Protein AF-A0A4Q5LEI4-F1 (afdb_monomer_lite)

Structure (mmCIF, N/CA/C/O backbone):
data_AF-A0A4Q5LEI4-F1
#
_entry.id   AF-A0A4Q5LEI4-F1
#
loop_
_atom_site.group_PDB
_atom_site.id
_atom_site.type_symbol
_atom_site.label_atom_id
_atom_site.label_alt_id
_atom_site.label_comp_id
_atom_site.label_asym_id
_atom_site.label_entity_id
_atom_site.label_seq_id
_atom_site.pdbx_PDB_ins_code
_atom_site.Cartn_x
_atom_site.Cartn_y
_atom_site.Cartn_z
_atom_site.occupancy
_atom_site.B_iso_or_equiv
_atom_site.auth_seq_id
_atom_site.auth_comp_id
_atom_site.auth_asym_id
_atom_site.auth_atom_id
_atom_site.pdbx_PDB_model_num
ATOM 1 N N . MET A 1 1 ? -68.152 18.027 -44.307 1.00 39.41 1 MET A N 1
ATOM 2 C CA . MET A 1 1 ? -67.255 16.894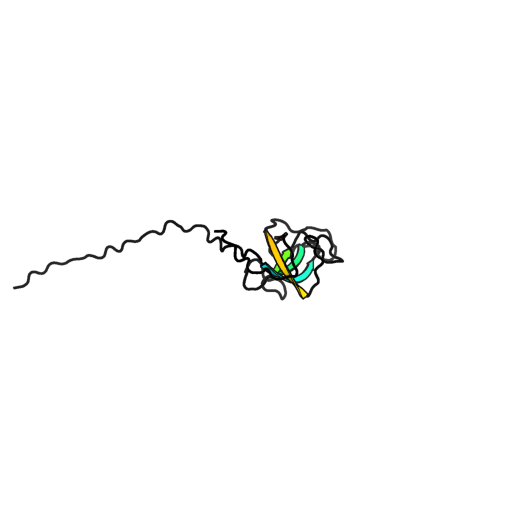 -44.619 1.00 39.41 1 MET A CA 1
ATOM 3 C C . MET A 1 1 ? -65.817 17.380 -44.496 1.00 39.41 1 MET A C 1
ATOM 5 O O . MET A 1 1 ? -65.488 18.361 -45.137 1.00 39.41 1 MET A O 1
ATOM 9 N N . ARG A 1 2 ? -65.032 16.722 -43.629 1.00 43.00 2 ARG A N 1
ATOM 10 C CA . ARG A 1 2 ? -63.555 16.643 -43.564 1.00 43.00 2 ARG A CA 1
ATOM 11 C C . ARG A 1 2 ? -62.726 17.900 -43.907 1.00 43.00 2 ARG A C 1
ATOM 13 O O . ARG A 1 2 ? -62.382 18.119 -45.061 1.00 43.00 2 ARG A O 1
ATOM 20 N N . HIS A 1 3 ? -62.255 18.593 -42.869 1.00 41.31 3 HIS A N 1
ATOM 21 C CA . HIS A 1 3 ? -61.009 19.363 -42.921 1.00 41.31 3 HIS A CA 1
ATOM 22 C C . HIS A 1 3 ? -59.872 18.502 -42.353 1.00 41.31 3 HIS A C 1
ATOM 24 O O . HIS A 1 3 ? -59.916 18.099 -41.194 1.00 41.31 3 HIS A O 1
ATOM 30 N N . PHE A 1 4 ? -58.889 18.186 -43.198 1.00 48.47 4 PHE A N 1
ATOM 31 C CA . PHE A 1 4 ? -57.593 17.623 -42.818 1.00 48.47 4 PHE A CA 1
ATOM 32 C C . PHE A 1 4 ? -56.636 18.793 -42.556 1.00 48.47 4 PHE A C 1
ATOM 34 O O . PHE A 1 4 ? -56.367 19.566 -43.471 1.00 48.47 4 PHE A O 1
ATOM 41 N N . PHE A 1 5 ? -56.112 18.906 -41.336 1.00 49.00 5 PHE A N 1
ATOM 42 C CA . PHE A 1 5 ? -54.950 19.740 -41.023 1.00 49.00 5 PHE A CA 1
ATOM 43 C C . PHE A 1 5 ? -53.845 18.841 -40.449 1.00 49.00 5 PHE A C 1
ATOM 45 O O . PHE A 1 5 ? -54.124 18.074 -39.525 1.00 49.00 5 PHE A O 1
ATOM 52 N N . PRO A 1 6 ? -52.610 18.897 -40.980 1.00 50.31 6 PRO A N 1
ATOM 53 C CA . PRO A 1 6 ? -51.475 18.168 -40.441 1.00 50.31 6 PRO A CA 1
ATOM 54 C C . PRO A 1 6 ? -50.828 19.005 -39.331 1.00 50.31 6 PRO A C 1
ATOM 56 O O . PRO A 1 6 ? -50.429 20.143 -39.562 1.00 50.31 6 PRO A O 1
ATOM 59 N N . ALA A 1 7 ? -50.697 18.448 -38.131 1.00 52.97 7 ALA A N 1
ATOM 60 C CA . ALA A 1 7 ? -49.861 19.021 -37.082 1.00 52.97 7 ALA A CA 1
ATOM 61 C C . ALA A 1 7 ? -48.673 18.083 -36.843 1.00 52.97 7 ALA A C 1
ATOM 63 O O . ALA A 1 7 ? -48.744 17.143 -36.055 1.00 52.97 7 ALA A O 1
ATOM 64 N N . LEU A 1 8 ? -47.583 18.339 -37.572 1.00 53.72 8 LEU A N 1
ATOM 65 C CA . LEU A 1 8 ? -46.243 17.945 -37.151 1.00 53.72 8 LEU A CA 1
ATOM 66 C C . LEU A 1 8 ? -45.891 18.790 -35.923 1.00 53.72 8 LEU A C 1
ATOM 68 O O . LEU A 1 8 ? -45.730 20.003 -36.026 1.00 53.72 8 LEU A O 1
ATOM 72 N N . GLY A 1 9 ? -45.770 18.146 -34.770 1.00 50.06 9 GLY A N 1
ATOM 73 C CA . GLY A 1 9 ? -45.347 18.784 -33.531 1.00 50.06 9 GLY A CA 1
ATOM 74 C C . GLY A 1 9 ? -44.566 17.798 -32.683 1.00 50.06 9 GLY A C 1
ATOM 75 O O . GLY A 1 9 ? -45.104 17.244 -31.733 1.00 50.06 9 GLY A O 1
ATOM 76 N N . LEU A 1 10 ? -43.305 17.557 -33.042 1.00 49.12 10 LEU A N 1
ATOM 77 C CA . LEU A 1 10 ? -42.363 16.845 -32.181 1.00 49.12 10 LEU A CA 1
ATOM 78 C C . LEU A 1 10 ? -40.978 17.501 -32.288 1.00 49.12 10 LEU A C 1
ATOM 80 O O . LEU A 1 10 ? -40.063 16.967 -32.906 1.00 49.12 10 LEU A O 1
ATOM 84 N N . LEU A 1 11 ? -40.831 18.695 -31.705 1.00 48.78 11 LEU A N 1
ATOM 85 C CA . LEU A 1 11 ? -39.511 19.208 -31.337 1.00 48.78 11 LEU A CA 1
ATOM 86 C C . LEU A 1 11 ? -39.239 18.781 -29.896 1.00 48.78 11 LEU A C 1
ATOM 88 O O . LEU A 1 11 ? -39.675 19.417 -28.939 1.00 48.78 11 LEU A O 1
ATOM 92 N N . ALA A 1 12 ? -38.544 17.654 -29.771 1.00 50.56 12 ALA A N 1
ATOM 93 C CA . ALA A 1 12 ? -37.944 17.213 -28.528 1.00 50.56 12 ALA A CA 1
ATOM 94 C C . ALA A 1 12 ? -36.885 18.238 -28.103 1.00 50.56 12 ALA A C 1
ATOM 96 O O . ALA A 1 12 ? -35.890 18.468 -28.791 1.00 50.56 12 ALA A O 1
ATOM 97 N N . THR A 1 13 ? -37.121 18.864 -26.958 1.00 49.91 13 THR A N 1
ATOM 98 C CA . THR A 1 13 ? -36.156 19.685 -26.238 1.00 49.91 13 THR A CA 1
ATOM 99 C C . THR A 1 13 ? -35.006 18.797 -25.763 1.00 49.91 13 THR A C 1
ATOM 101 O O . THR A 1 13 ? -35.130 18.115 -24.745 1.00 49.91 13 THR A O 1
ATOM 104 N N . LEU A 1 14 ? -33.878 18.797 -26.480 1.00 48.28 14 LEU A N 1
ATOM 105 C CA . LEU A 1 14 ? -32.609 18.369 -25.897 1.00 48.28 14 LEU A CA 1
ATOM 106 C C . LEU A 1 14 ? -32.191 19.434 -24.880 1.00 48.28 14 LEU A C 1
ATOM 108 O O . LEU A 1 14 ? -31.551 20.428 -25.217 1.00 48.28 14 LEU A O 1
ATOM 112 N N . ALA A 1 15 ? -32.578 19.222 -23.625 1.00 50.94 15 ALA A N 1
ATOM 113 C CA . ALA A 1 15 ? -31.907 19.831 -22.492 1.00 50.94 15 ALA A CA 1
ATOM 114 C C . ALA A 1 15 ? -30.476 19.275 -22.463 1.00 50.94 15 ALA A C 1
ATOM 116 O O . ALA A 1 15 ? -30.219 18.191 -21.940 1.00 50.94 15 ALA A O 1
ATOM 117 N N . GLY A 1 16 ? -29.553 19.995 -23.104 1.00 40.81 16 GLY A N 1
ATOM 118 C CA . GLY A 1 16 ? -28.123 19.799 -22.922 1.00 40.81 16 GLY A CA 1
ATOM 119 C C . GLY A 1 16 ? -27.799 20.034 -21.453 1.00 40.81 16 GLY A C 1
ATOM 120 O O . GLY A 1 16 ? -27.830 21.166 -20.979 1.00 40.81 16 GLY A O 1
ATOM 121 N N . CYS A 1 17 ? -27.555 18.948 -20.726 1.00 43.41 17 CYS A N 1
ATOM 122 C CA . CYS A 1 17 ? -27.127 18.975 -19.339 1.00 43.41 17 CYS A CA 1
ATOM 123 C C . CYS A 1 17 ? -25.700 19.543 -19.288 1.00 43.41 17 CYS A C 1
ATOM 125 O O . CYS A 1 17 ? -24.739 18.870 -19.655 1.00 43.41 17 CYS A O 1
ATOM 127 N N . THR A 1 18 ? -25.557 20.806 -18.888 1.00 52.78 18 THR A N 1
ATOM 128 C CA . THR A 1 18 ? -24.279 21.536 -18.814 1.00 52.78 18 THR A CA 1
ATOM 129 C C . THR A 1 18 ? -23.507 21.281 -17.516 1.00 52.78 18 THR A C 1
ATOM 131 O O . THR A 1 18 ? -22.806 22.164 -17.032 1.00 52.78 18 THR A O 1
ATOM 134 N N . THR A 1 19 ? -23.601 20.088 -16.929 1.00 48.88 19 THR A N 1
ATOM 135 C CA . THR A 1 19 ? -22.841 19.740 -15.717 1.00 48.88 19 THR A CA 1
ATOM 136 C C . THR A 1 19 ? -22.323 18.307 -15.773 1.00 48.88 19 THR A C 1
ATOM 138 O O . THR A 1 19 ? -22.603 17.499 -14.894 1.00 48.88 19 THR A O 1
ATOM 141 N N . CYS A 1 20 ? -21.525 17.986 -16.790 1.00 47.19 20 CYS A N 1
ATOM 142 C CA . CYS A 1 20 ? -20.496 16.965 -16.616 1.00 47.19 20 CYS A CA 1
ATOM 143 C C . CYS A 1 20 ? -19.312 17.649 -15.922 1.00 47.19 20 CYS A C 1
ATOM 145 O O . CYS A 1 20 ? -18.340 18.041 -16.566 1.00 47.19 20 CYS A O 1
ATOM 147 N N . GLY A 1 21 ? -19.433 17.864 -14.608 1.00 46.38 21 GLY A N 1
ATOM 148 C CA . GLY A 1 21 ? -18.234 17.986 -13.783 1.00 46.38 21 GLY A CA 1
ATOM 149 C C . GLY A 1 21 ? -17.424 16.694 -13.933 1.00 46.38 21 GLY A C 1
ATOM 150 O O . GLY A 1 21 ? -18.015 15.666 -14.287 1.00 46.38 21 GLY A O 1
ATOM 151 N N . PRO A 1 22 ? -16.096 16.707 -13.725 1.00 48.03 22 PRO A N 1
ATOM 152 C CA . PRO A 1 22 ? -15.388 15.447 -13.566 1.00 48.03 22 PRO A CA 1
ATOM 153 C C . PRO A 1 22 ? -16.156 14.650 -12.514 1.00 48.03 22 PRO A C 1
ATOM 155 O O . PRO A 1 22 ? -16.488 15.184 -11.455 1.00 48.03 22 PRO A O 1
ATOM 158 N N . ASP A 1 23 ? -16.525 13.427 -12.879 1.00 41.97 23 ASP A N 1
ATOM 159 C CA . ASP A 1 23 ? -17.117 12.423 -12.009 1.00 41.97 23 ASP A CA 1
ATOM 160 C C . ASP A 1 23 ? -16.055 12.093 -10.955 1.00 41.97 23 ASP A C 1
ATOM 162 O O . ASP A 1 23 ? -15.307 11.120 -11.033 1.00 41.97 23 ASP A O 1
ATOM 166 N N . GLU A 1 24 ? -15.871 13.027 -10.026 1.00 45.62 24 GLU A N 1
ATOM 167 C CA . GLU A 1 24 ? -15.066 12.878 -8.840 1.00 45.62 24 GLU A CA 1
ATOM 168 C C . GLU A 1 24 ? -15.931 12.002 -7.947 1.00 45.62 24 GLU A C 1
ATOM 170 O O . GLU A 1 24 ? -16.646 12.485 -7.069 1.00 45.62 24 GLU A O 1
ATOM 175 N N . THR A 1 25 ? -15.948 10.698 -8.256 1.00 49.94 25 THR A N 1
ATOM 176 C CA . THR A 1 25 ? -16.437 9.673 -7.335 1.00 49.94 25 THR A CA 1
ATOM 177 C C . THR A 1 25 ? -15.902 10.079 -5.972 1.00 49.94 25 THR A C 1
ATOM 179 O O . THR A 1 25 ? -14.674 10.122 -5.836 1.00 49.94 25 THR A O 1
ATOM 182 N N . PRO A 1 26 ? -16.762 10.467 -5.010 1.00 49.03 26 PRO A N 1
ATOM 183 C CA . PRO A 1 26 ? -16.292 11.025 -3.760 1.00 49.03 26 PRO A CA 1
ATOM 184 C C . PRO A 1 26 ? -15.346 9.999 -3.167 1.00 49.03 26 PRO A C 1
ATOM 186 O O . PRO A 1 26 ? -15.763 8.876 -2.868 1.00 49.03 26 PRO A O 1
ATOM 189 N N . ALA A 1 27 ? -14.061 10.360 -3.098 1.00 53.50 27 ALA A N 1
ATOM 190 C CA . ALA A 1 27 ? -13.038 9.512 -2.523 1.00 53.50 27 ALA A CA 1
ATOM 191 C C . ALA A 1 27 ? -13.590 9.060 -1.168 1.00 53.50 27 ALA A C 1
ATOM 193 O O . ALA A 1 27 ? -13.911 9.928 -0.346 1.00 53.50 27 ALA A O 1
ATOM 194 N N . PRO A 1 28 ? -13.809 7.752 -0.931 1.00 56.06 28 PRO A N 1
ATOM 195 C CA . PRO A 1 28 ? -14.282 7.307 0.364 1.00 56.06 28 PRO A CA 1
ATOM 196 C C . PRO A 1 28 ? -13.350 7.913 1.408 1.00 56.06 28 PRO A C 1
ATOM 198 O O . PRO A 1 28 ? -12.126 7.842 1.289 1.00 56.06 28 PRO A O 1
ATOM 201 N N . THR A 1 29 ? -13.936 8.535 2.434 1.00 72.06 29 THR A N 1
ATOM 202 C CA . THR A 1 29 ? -13.186 9.202 3.512 1.00 72.06 29 THR A CA 1
ATOM 203 C C . THR A 1 29 ? -12.211 8.243 4.199 1.00 72.06 29 THR A C 1
ATOM 205 O O . THR A 1 29 ? -11.339 8.664 4.948 1.00 72.06 29 THR A O 1
ATOM 208 N N . CYS A 1 30 ? -12.357 6.942 3.946 1.00 84.12 30 CYS A N 1
ATOM 209 C CA . CYS A 1 30 ? -11.478 5.908 4.417 1.00 84.12 30 CYS A CA 1
ATOM 210 C C . CYS A 1 30 ? -11.488 4.685 3.496 1.00 84.12 30 CYS A C 1
ATOM 212 O O . CYS A 1 30 ? -12.542 4.132 3.171 1.00 84.12 30 CYS A O 1
ATOM 214 N N . TYR A 1 31 ? -10.295 4.236 3.133 1.00 91.12 31 TYR A N 1
ATOM 215 C CA . TYR A 1 31 ? -10.050 3.031 2.358 1.00 91.12 31 TYR A CA 1
ATOM 216 C C . TYR A 1 31 ? -9.673 1.897 3.298 1.00 91.12 31 TYR A C 1
ATOM 218 O O . TYR A 1 31 ? -9.015 2.114 4.314 1.00 91.12 31 TYR A O 1
ATOM 226 N N . SER A 1 32 ? -10.063 0.678 2.944 1.00 93.12 32 SER A N 1
ATOM 227 C CA . SER A 1 32 ? -9.627 -0.536 3.626 1.00 93.12 32 SER A CA 1
ATOM 228 C C . SER A 1 32 ? -8.738 -1.345 2.697 1.00 93.12 32 SER A C 1
ATOM 230 O O . SER A 1 32 ? -9.102 -1.573 1.542 1.00 93.12 32 SER A O 1
ATOM 232 N N . ALA A 1 33 ? -7.602 -1.815 3.197 1.00 94.62 33 ALA A N 1
ATOM 233 C CA . ALA A 1 33 ? -6.737 -2.719 2.453 1.00 94.62 33 ALA A CA 1
ATOM 234 C C . ALA A 1 33 ? -6.129 -3.778 3.358 1.00 94.62 33 ALA A C 1
ATOM 236 O O . ALA A 1 33 ? -5.913 -3.559 4.552 1.00 94.62 33 ALA A O 1
ATOM 237 N N . LYS A 1 34 ? -5.809 -4.920 2.762 1.00 96.06 34 LYS A N 1
ATOM 238 C CA . LYS A 1 34 ? -5.009 -5.959 3.388 1.00 96.06 34 LYS A CA 1
ATOM 239 C C . LYS A 1 34 ? -3.540 -5.711 3.076 1.00 96.06 34 LYS A C 1
ATOM 241 O O . LYS A 1 34 ? -3.159 -5.545 1.921 1.00 96.06 34 LYS A O 1
ATOM 246 N N . VAL A 1 35 ? -2.700 -5.718 4.100 1.00 95.56 35 VAL A N 1
ATOM 247 C CA . VAL A 1 35 ? -1.250 -5.635 3.931 1.00 95.56 35 VAL A CA 1
ATOM 248 C C . VAL A 1 35 ? -0.765 -6.943 3.326 1.00 95.56 35 VAL A C 1
ATOM 250 O O . VAL A 1 35 ? -0.948 -8.003 3.927 1.00 95.56 35 VAL A O 1
ATOM 253 N N . VAL A 1 36 ? -0.143 -6.891 2.152 1.00 94.12 36 VAL A N 1
ATOM 254 C CA . VAL A 1 36 ? 0.395 -8.099 1.502 1.00 94.12 36 VAL A CA 1
ATOM 255 C C . VAL A 1 36 ? 1.889 -8.269 1.760 1.00 94.12 36 VAL A C 1
ATOM 257 O O . VAL A 1 36 ? 2.395 -9.386 1.732 1.00 94.12 36 VAL A O 1
ATOM 260 N N . GLY A 1 37 ? 2.589 -7.180 2.076 1.00 91.81 37 GLY A N 1
ATOM 261 C CA . GLY A 1 37 ? 4.009 -7.195 2.406 1.00 91.81 37 GLY A CA 1
ATOM 262 C C . GLY A 1 37 ? 4.648 -5.839 2.151 1.00 91.81 37 GLY A C 1
ATOM 263 O O . GLY A 1 37 ? 3.976 -4.813 2.195 1.00 91.81 37 GLY A O 1
ATOM 264 N N . ALA A 1 38 ? 5.941 -5.838 1.852 1.00 89.88 38 ALA A N 1
ATOM 265 C CA . ALA A 1 38 ? 6.658 -4.661 1.385 1.00 89.88 38 ALA A CA 1
ATOM 266 C C . ALA A 1 38 ? 7.598 -5.044 0.243 1.00 89.88 38 ALA A C 1
ATOM 268 O O . ALA A 1 38 ? 8.172 -6.133 0.236 1.00 89.88 38 ALA A O 1
ATOM 269 N N . ALA A 1 39 ? 7.774 -4.123 -0.694 1.00 88.06 39 ALA A N 1
ATOM 270 C CA . ALA A 1 39 ? 8.820 -4.163 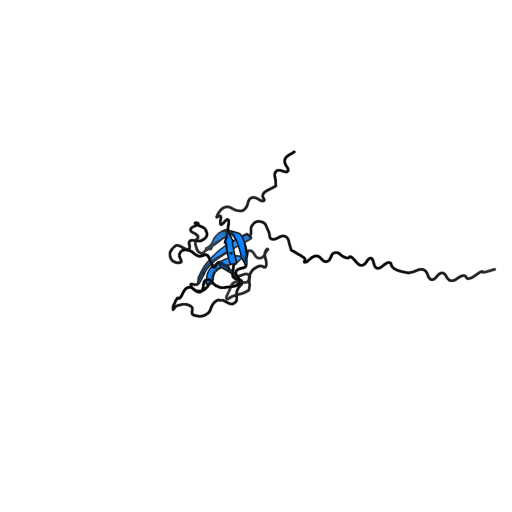-1.700 1.00 88.06 39 ALA A CA 1
ATOM 271 C C . ALA A 1 39 ? 9.711 -2.946 -1.489 1.00 88.06 39 ALA A C 1
ATOM 273 O O . ALA A 1 39 ? 9.232 -1.846 -1.249 1.00 88.06 39 ALA A O 1
ATOM 274 N N . CYS A 1 40 ? 11.025 -3.118 -1.550 1.00 83.62 40 CYS A N 1
ATOM 275 C CA . CYS A 1 40 ? 11.918 -2.047 -1.128 1.00 83.62 40 CYS A CA 1
ATOM 276 C C . CYS A 1 40 ? 11.797 -0.768 -1.979 1.00 83.62 40 CYS A C 1
ATOM 278 O O . CYS A 1 40 ? 11.696 0.325 -1.415 1.00 83.62 40 CYS A O 1
ATOM 280 N N . MET A 1 41 ? 11.734 -0.911 -3.309 1.00 86.94 41 MET A N 1
ATOM 281 C CA . MET A 1 41 ? 11.598 0.218 -4.237 1.00 86.94 41 MET A CA 1
ATOM 282 C C . MET A 1 41 ? 10.224 0.893 -4.194 1.00 86.94 41 MET A C 1
ATOM 284 O O . MET A 1 41 ? 10.119 2.076 -4.514 1.00 86.94 41 MET A O 1
ATOM 288 N N . ASP A 1 42 ? 9.187 0.165 -3.784 1.00 88.19 42 ASP A N 1
ATOM 289 C CA . ASP A 1 42 ? 7.791 0.607 -3.847 1.00 88.19 42 ASP A CA 1
ATOM 290 C C . ASP A 1 42 ? 7.240 1.033 -2.478 1.00 88.19 42 ASP A C 1
ATOM 292 O O . ASP A 1 42 ? 6.379 1.903 -2.393 1.00 88.19 42 ASP A O 1
ATOM 296 N N . GLY A 1 43 ? 7.782 0.464 -1.401 1.00 91.25 43 GLY A N 1
ATOM 297 C CA . GLY A 1 43 ? 7.319 0.616 -0.029 1.00 91.25 43 GLY A CA 1
ATOM 298 C C . GLY A 1 43 ? 6.369 -0.504 0.403 1.00 91.25 43 GLY A C 1
ATOM 299 O O . GLY A 1 43 ? 6.590 -1.680 0.112 1.00 91.25 43 GLY A O 1
ATOM 300 N N . LEU A 1 44 ? 5.338 -0.161 1.171 1.00 94.00 44 LEU A N 1
ATOM 301 C CA . LEU A 1 44 ? 4.384 -1.137 1.695 1.00 94.00 44 LEU A CA 1
ATOM 302 C C . LEU A 1 44 ? 3.377 -1.524 0.606 1.00 94.00 44 LEU A C 1
ATOM 304 O O . LEU A 1 44 ? 2.779 -0.661 -0.024 1.00 94.00 44 LEU A O 1
ATOM 308 N N . LEU A 1 45 ? 3.161 -2.815 0.395 1.00 94.62 45 LEU A N 1
ATOM 309 C CA . LEU A 1 45 ? 2.218 -3.314 -0.597 1.00 94.62 45 LEU A CA 1
ATOM 310 C C . LEU A 1 45 ? 0.873 -3.613 0.063 1.00 94.62 45 LEU A C 1
ATOM 312 O O . LEU A 1 45 ? 0.802 -4.327 1.072 1.00 94.62 45 LEU A O 1
ATOM 316 N N . LEU A 1 46 ? -0.193 -3.090 -0.534 1.00 96.38 46 LEU A N 1
ATOM 317 C CA . LEU A 1 46 ? -1.551 -3.174 -0.012 1.00 96.38 46 LEU A CA 1
ATOM 318 C C . LEU A 1 46 ? -2.506 -3.677 -1.093 1.00 96.38 46 LEU A C 1
ATOM 320 O O . LEU A 1 46 ? -2.599 -3.085 -2.166 1.00 96.38 46 LEU A O 1
ATOM 324 N N . GLU A 1 47 ? -3.250 -4.737 -0.795 1.00 96.56 47 GLU A N 1
ATOM 325 C CA . GLU A 1 47 ? -4.395 -5.159 -1.600 1.00 96.56 47 GLU A CA 1
ATOM 326 C C . GLU A 1 47 ? -5.633 -4.418 -1.103 1.00 96.56 47 GLU A C 1
ATOM 328 O O . GLU A 1 47 ? -6.165 -4.705 -0.025 1.00 96.56 47 GLU A O 1
ATOM 333 N N . VAL A 1 48 ? -6.063 -3.424 -1.872 1.00 94.88 48 VAL A N 1
ATOM 334 C CA . VAL A 1 48 ? -7.205 -2.583 -1.522 1.00 94.88 48 VAL A CA 1
ATOM 335 C C . VAL A 1 48 ? -8.494 -3.364 -1.737 1.00 94.88 48 VAL A C 1
ATOM 337 O O . VAL A 1 48 ? -8.629 -4.145 -2.684 1.00 94.88 48 VAL A O 1
ATOM 340 N N . ASP A 1 49 ? -9.461 -3.151 -0.849 1.00 92.44 49 ASP A N 1
ATOM 341 C CA . ASP A 1 49 ? -10.791 -3.730 -0.975 1.00 92.44 49 ASP A CA 1
ATOM 342 C C . ASP A 1 49 ? -11.371 -3.457 -2.369 1.00 92.44 49 ASP A C 1
ATOM 344 O O . ASP A 1 49 ? -11.303 -2.339 -2.880 1.00 92.44 49 ASP A O 1
ATOM 348 N N . ARG A 1 50 ? -11.944 -4.492 -2.993 1.00 89.44 50 ARG A N 1
ATOM 349 C CA . ARG A 1 50 ? -12.445 -4.448 -4.377 1.00 89.44 50 ARG A CA 1
ATOM 350 C C . ARG A 1 50 ? -13.544 -3.411 -4.595 1.00 89.44 50 ARG A C 1
ATOM 352 O O . ARG A 1 50 ? -13.813 -3.060 -5.739 1.00 89.44 50 ARG A O 1
ATOM 359 N N . ARG A 1 51 ? -14.170 -2.918 -3.523 1.00 87.88 51 ARG A N 1
ATOM 360 C CA . ARG A 1 51 ? -15.111 -1.792 -3.570 1.00 87.88 51 ARG A CA 1
ATOM 361 C C . ARG A 1 51 ? -14.458 -0.491 -4.049 1.00 87.88 51 ARG A C 1
ATOM 363 O O . ARG A 1 51 ? -15.172 0.392 -4.509 1.00 87.88 51 ARG A O 1
ATOM 370 N N . TYR A 1 52 ? -13.131 -0.375 -3.962 1.00 87.88 52 TYR A N 1
ATOM 371 C CA . TYR A 1 52 ? -12.377 0.821 -4.330 1.00 87.88 52 TYR A CA 1
ATOM 372 C C . TYR A 1 52 ? -11.311 0.483 -5.373 1.00 87.88 52 TYR A C 1
ATOM 374 O O . TYR A 1 52 ? -10.256 -0.050 -5.041 1.00 87.88 52 TYR A O 1
ATOM 382 N N . ALA A 1 53 ? -11.563 0.806 -6.640 1.00 87.12 53 ALA A N 1
ATOM 383 C CA . ALA A 1 53 ? -10.667 0.486 -7.755 1.00 87.12 53 ALA A CA 1
ATOM 384 C C . ALA A 1 53 ? -9.520 1.507 -7.910 1.00 87.12 53 ALA A C 1
ATOM 386 O O . ALA A 1 53 ? -9.372 2.131 -8.956 1.00 87.12 53 ALA A O 1
ATOM 387 N N . ILE A 1 54 ? -8.730 1.707 -6.851 1.00 90.81 54 ILE A N 1
ATOM 388 C CA . ILE A 1 54 ? -7.594 2.650 -6.849 1.00 90.81 54 ILE A CA 1
ATOM 389 C C . ILE A 1 54 ? -6.252 1.989 -7.191 1.00 90.81 54 ILE A C 1
ATOM 391 O O . ILE A 1 54 ? -5.262 2.689 -7.381 1.00 90.81 54 ILE A O 1
ATOM 395 N N . GLY A 1 55 ? -6.198 0.656 -7.202 1.00 92.19 55 GLY A N 1
ATOM 396 C CA . GLY A 1 55 ? -5.003 -0.128 -7.486 1.00 92.19 55 GLY A CA 1
ATOM 397 C C . GLY A 1 55 ? -4.966 -0.694 -8.900 1.00 92.19 55 GLY A C 1
ATOM 398 O O . GLY A 1 55 ? -5.838 -0.441 -9.729 1.00 92.19 55 GLY A O 1
ATOM 399 N N . ALA A 1 56 ? -3.935 -1.495 -9.160 1.00 94.00 56 ALA A N 1
ATOM 400 C CA . ALA A 1 56 ? -3.766 -2.230 -10.409 1.00 94.00 56 ALA A CA 1
ATOM 401 C C . ALA A 1 56 ? -3.524 -3.724 -10.142 1.00 94.00 56 ALA A C 1
ATOM 403 O O . ALA A 1 56 ? -3.027 -4.091 -9.070 1.00 94.00 56 ALA A O 1
ATOM 404 N N . PRO A 1 57 ? -3.862 -4.608 -11.096 1.00 93.62 57 PRO A N 1
ATOM 405 C CA . PRO A 1 57 ? -3.552 -6.023 -10.974 1.00 93.62 57 PRO A CA 1
ATOM 406 C C . PRO A 1 57 ? -2.035 -6.259 -11.027 1.00 93.62 57 PRO A C 1
ATOM 408 O O . PRO A 1 57 ? -1.343 -5.719 -11.887 1.00 93.62 57 PRO A O 1
ATOM 411 N N . SER A 1 58 ? -1.516 -7.083 -10.116 1.00 92.44 58 SER A N 1
ATOM 412 C CA . SER A 1 58 ? -0.103 -7.473 -10.072 1.00 92.44 58 SER A CA 1
ATOM 413 C C . SER A 1 58 ? 0.065 -8.816 -9.359 1.00 92.44 58 SER A C 1
ATOM 415 O O . SER A 1 58 ? -0.408 -9.006 -8.235 1.00 92.44 58 SER A O 1
ATOM 417 N N . GLY A 1 59 ? 0.735 -9.769 -10.014 1.00 89.06 59 GLY A N 1
ATOM 418 C CA . GLY A 1 59 ? 0.866 -11.139 -9.515 1.00 89.06 59 GLY A CA 1
ATOM 419 C C . GLY A 1 59 ? -0.501 -11.792 -9.278 1.00 89.06 59 GLY A C 1
ATOM 420 O O . GLY A 1 59 ? -1.312 -11.888 -10.193 1.00 89.06 59 GLY A O 1
ATOM 421 N N . ASN A 1 60 ? -0.757 -12.216 -8.037 1.00 91.62 60 ASN A N 1
ATOM 422 C CA . ASN A 1 60 ? -2.025 -12.833 -7.619 1.00 91.62 60 ASN A CA 1
ATOM 423 C C . ASN A 1 60 ? -3.056 -11.821 -7.079 1.00 91.62 60 ASN A C 1
ATOM 425 O O . ASN A 1 60 ? -4.117 -12.228 -6.605 1.00 91.62 60 ASN A O 1
ATOM 429 N N . TYR A 1 61 ? -2.748 -10.522 -7.112 1.00 93.44 61 TYR A N 1
ATOM 430 C CA . TYR A 1 61 ? -3.590 -9.464 -6.555 1.00 93.44 61 TYR A CA 1
ATOM 431 C C . TYR A 1 61 ? -4.284 -8.693 -7.672 1.00 93.44 61 TYR A C 1
ATOM 433 O O . TYR A 1 61 ? -3.671 -8.369 -8.688 1.00 93.44 61 TYR A O 1
ATOM 441 N N . THR A 1 62 ? -5.561 -8.365 -7.483 1.00 94.25 62 THR A N 1
ATOM 442 C CA . THR A 1 62 ? -6.364 -7.675 -8.510 1.00 94.25 62 THR A CA 1
ATOM 443 C C . THR A 1 62 ? -6.413 -6.160 -8.331 1.00 94.25 62 THR A C 1
ATOM 445 O O . THR A 1 62 ? -6.823 -5.459 -9.247 1.00 94.25 62 THR A O 1
ATOM 448 N N . ASN A 1 63 ? -6.050 -5.658 -7.149 1.00 95.38 63 ASN A N 1
ATOM 449 C CA . ASN A 1 63 ? -6.227 -4.259 -6.758 1.00 95.38 63 ASN A CA 1
ATOM 450 C C . ASN A 1 63 ? -5.094 -3.810 -5.822 1.00 95.38 63 ASN A C 1
ATOM 452 O O . ASN A 1 63 ? -5.311 -3.512 -4.646 1.00 95.38 63 ASN A O 1
ATOM 456 N N . LEU A 1 64 ? -3.859 -3.867 -6.320 1.00 95.88 64 LEU A N 1
ATOM 457 C CA . LEU A 1 64 ? -2.657 -3.605 -5.537 1.00 95.88 64 LEU A CA 1
ATOM 458 C C . LEU A 1 64 ? -2.242 -2.132 -5.631 1.00 95.88 64 LEU A C 1
ATOM 460 O O . LEU A 1 64 ? -2.235 -1.560 -6.722 1.00 95.88 64 LEU A O 1
ATOM 464 N N . VAL A 1 65 ? -1.851 -1.544 -4.500 1.00 95.69 65 VAL A N 1
ATOM 465 C CA . VAL A 1 65 ? -1.199 -0.227 -4.419 1.00 95.69 65 VAL A CA 1
ATOM 466 C C . VAL A 1 65 ? 0.106 -0.313 -3.632 1.00 95.69 65 VAL A C 1
ATOM 468 O O . VAL A 1 65 ? 0.282 -1.186 -2.775 1.00 95.69 65 VAL A O 1
ATOM 471 N N . ALA A 1 66 ? 1.009 0.623 -3.914 1.00 95.19 66 ALA A N 1
ATOM 472 C CA . ALA A 1 66 ? 2.297 0.761 -3.252 1.00 95.19 66 ALA A CA 1
ATOM 473 C C . ALA A 1 66 ? 2.338 2.032 -2.394 1.00 95.19 66 ALA A C 1
ATOM 475 O O . ALA A 1 66 ? 2.289 3.151 -2.900 1.00 95.19 66 ALA A O 1
ATOM 476 N N . ALA A 1 67 ? 2.446 1.864 -1.083 1.00 94.44 67 ALA A N 1
ATOM 477 C CA . ALA A 1 67 ? 2.569 2.948 -0.126 1.00 94.44 67 ALA A CA 1
ATOM 478 C C . ALA A 1 67 ? 4.034 3.353 0.068 1.00 94.44 67 ALA A C 1
ATOM 480 O O . ALA A 1 67 ? 4.816 2.646 0.710 1.00 94.44 67 ALA A O 1
ATOM 481 N N . VAL A 1 68 ? 4.399 4.521 -0.462 1.00 93.50 68 VAL A N 1
ATOM 482 C CA . VAL A 1 68 ? 5.801 4.954 -0.582 1.00 93.50 68 VAL A CA 1
ATOM 483 C C . VAL A 1 68 ? 6.394 5.479 0.724 1.00 93.50 68 VAL A C 1
ATOM 485 O O . VAL A 1 68 ? 7.611 5.504 0.887 1.00 93.50 68 VAL A O 1
ATOM 488 N N . ASN A 1 69 ? 5.551 5.851 1.687 1.00 91.81 69 ASN A N 1
ATOM 489 C CA . ASN A 1 69 ? 5.950 6.388 2.988 1.00 91.81 69 ASN A CA 1
ATOM 490 C C . ASN A 1 69 ? 6.200 5.302 4.048 1.00 91.81 69 ASN A C 1
ATOM 492 O O . ASN A 1 69 ? 5.940 5.507 5.233 1.00 91.81 69 ASN A O 1
ATOM 496 N N . LEU A 1 70 ? 6.708 4.142 3.624 1.00 88.44 70 LEU A N 1
ATOM 497 C CA . LEU A 1 70 ? 7.170 3.106 4.538 1.00 88.44 70 LEU A CA 1
ATOM 498 C C . LEU A 1 70 ? 8.448 3.569 5.255 1.00 88.44 70 LEU A C 1
ATOM 500 O O . LEU A 1 70 ? 9.492 3.790 4.630 1.00 88.44 70 LEU A O 1
ATOM 504 N N . GLU A 1 71 ? 8.359 3.677 6.576 1.00 87.88 71 GLU A N 1
ATOM 505 C CA . GLU A 1 71 ? 9.430 4.154 7.452 1.00 87.88 71 GLU A CA 1
ATOM 506 C C . GLU A 1 71 ? 10.472 3.055 7.709 1.00 87.88 71 GLU A C 1
ATOM 508 O O . GLU A 1 71 ? 11.671 3.317 7.713 1.00 87.88 71 GLU A O 1
ATOM 513 N N . SER A 1 72 ? 10.023 1.809 7.886 1.00 80.06 72 SER A N 1
ATOM 514 C CA . SER A 1 72 ? 10.882 0.649 8.156 1.00 80.06 72 SER A CA 1
ATOM 515 C C . SER A 1 72 ? 10.322 -0.605 7.492 1.00 80.06 72 SER A C 1
ATOM 517 O O . SER A 1 72 ? 9.158 -0.943 7.700 1.00 80.06 72 SER A O 1
ATOM 519 N N . THR A 1 73 ? 11.153 -1.315 6.725 1.00 76.44 73 THR A N 1
ATOM 520 C CA . THR A 1 73 ? 10.810 -2.617 6.126 1.00 76.44 73 THR A CA 1
ATOM 521 C C . THR A 1 73 ? 10.830 -3.753 7.143 1.00 76.44 73 THR A C 1
ATOM 523 O O . THR A 1 73 ? 10.017 -4.663 7.029 1.00 76.44 73 THR A O 1
ATOM 526 N N . ASP A 1 74 ? 11.697 -3.685 8.157 1.00 78.88 74 ASP A N 1
ATOM 527 C CA . ASP A 1 74 ? 11.859 -4.759 9.152 1.00 78.88 74 ASP A CA 1
ATOM 528 C C . ASP A 1 74 ? 10.647 -4.874 10.078 1.00 78.88 74 ASP A C 1
ATOM 530 O O . ASP A 1 74 ? 10.232 -5.966 10.460 1.00 78.88 74 ASP A O 1
ATOM 534 N N . SER A 1 75 ? 10.065 -3.726 10.430 1.00 80.94 75 SER A N 1
ATOM 535 C CA . SER A 1 75 ? 8.893 -3.637 11.306 1.00 80.94 75 SER A CA 1
ATOM 536 C C . SER A 1 75 ? 7.605 -3.284 10.565 1.00 80.94 75 SER A C 1
ATOM 538 O O . SER A 1 75 ? 6.570 -3.157 11.209 1.00 80.94 75 SER A O 1
ATOM 540 N N . LEU A 1 76 ? 7.654 -3.123 9.234 1.00 87.31 76 LEU A N 1
ATOM 541 C CA . LEU A 1 76 ? 6.540 -2.652 8.402 1.00 87.31 76 LEU A CA 1
ATOM 542 C C . LEU A 1 76 ? 5.815 -1.457 9.045 1.00 87.31 76 LEU A C 1
ATOM 544 O O . LEU A 1 76 ? 4.621 -1.512 9.343 1.00 87.31 76 LEU A O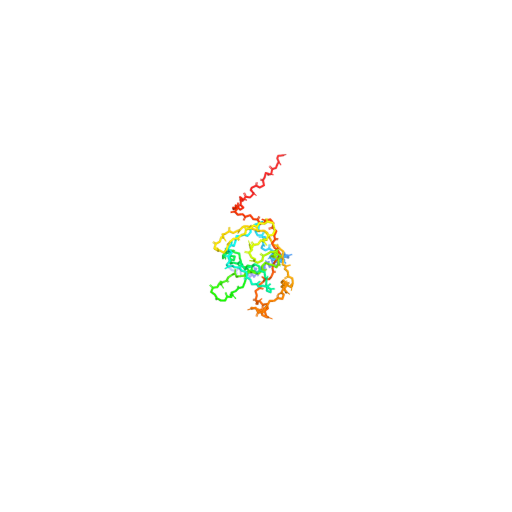 1
ATOM 548 N N . ARG A 1 77 ? 6.561 -0.380 9.309 1.00 89.19 77 ARG A N 1
ATOM 549 C CA . ARG A 1 77 ? 6.016 0.823 9.951 1.00 89.19 77 ARG A CA 1
ATOM 550 C C . ARG A 1 77 ? 5.619 1.870 8.917 1.00 89.19 77 ARG A C 1
ATOM 552 O O . ARG A 1 77 ? 6.446 2.259 8.094 1.00 89.19 77 ARG A O 1
ATOM 559 N N . VAL A 1 78 ? 4.376 2.339 8.971 1.00 87.88 78 VAL A N 1
ATOM 560 C CA . VAL A 1 78 ? 3.843 3.387 8.089 1.00 87.88 78 VAL A CA 1
ATOM 561 C C . VAL A 1 78 ? 2.956 4.339 8.884 1.00 87.88 78 VAL A C 1
ATOM 563 O O . VAL A 1 78 ? 2.107 3.896 9.656 1.00 87.88 78 VAL A O 1
ATOM 566 N N . ALA A 1 79 ? 3.164 5.646 8.717 1.00 83.94 79 ALA A N 1
ATOM 567 C CA . ALA A 1 79 ? 2.440 6.690 9.449 1.00 83.94 79 ALA A CA 1
ATOM 568 C C . ALA A 1 79 ? 2.418 6.450 10.976 1.00 83.94 79 ALA A C 1
ATOM 570 O O . ALA A 1 79 ? 1.380 6.567 11.628 1.00 83.94 79 ALA A O 1
ATOM 571 N N . GLY A 1 80 ? 3.558 6.044 11.546 1.00 84.31 80 GLY A N 1
ATOM 572 C CA . GLY A 1 80 ? 3.692 5.723 12.971 1.00 84.31 80 GLY A CA 1
ATOM 573 C C . GLY A 1 80 ? 3.001 4.433 13.445 1.00 84.31 80 GLY A C 1
ATOM 574 O O . GLY A 1 80 ? 3.130 4.090 14.619 1.00 84.31 80 GLY A O 1
ATOM 575 N N . GLN A 1 81 ? 2.314 3.692 12.570 1.00 86.12 81 GLN A N 1
ATOM 576 C CA . GLN A 1 81 ? 1.674 2.414 12.892 1.00 86.12 81 GLN A CA 1
ATOM 577 C C . GLN A 1 81 ? 2.528 1.236 12.428 1.00 86.12 81 GLN A C 1
ATOM 579 O O . GLN A 1 81 ? 3.008 1.203 11.296 1.00 86.12 81 GLN A O 1
ATOM 584 N N . VAL A 1 82 ? 2.698 0.250 13.308 1.00 91.19 82 VAL A N 1
ATOM 585 C CA . VAL A 1 82 ? 3.307 -1.043 12.972 1.00 91.19 82 VAL A CA 1
ATOM 586 C C . VAL A 1 82 ? 2.212 -1.944 12.420 1.00 91.19 82 VAL A C 1
ATOM 588 O O . VAL A 1 82 ? 1.252 -2.255 13.128 1.00 91.19 82 VAL A O 1
ATOM 591 N N . VAL A 1 83 ? 2.360 -2.366 11.168 1.00 92.75 83 VAL A N 1
ATOM 592 C CA . VAL A 1 83 ? 1.398 -3.247 10.500 1.00 92.75 83 VAL A CA 1
ATOM 593 C C . VAL A 1 83 ? 2.040 -4.593 10.185 1.00 92.75 83 VAL A C 1
ATOM 595 O O . VAL A 1 83 ? 3.257 -4.744 10.216 1.00 92.75 83 VAL A O 1
ATOM 598 N N . ARG A 1 84 ? 1.235 -5.618 9.910 1.00 93.75 84 ARG A N 1
ATOM 599 C CA . ARG A 1 84 ? 1.734 -6.961 9.577 1.00 93.75 84 ARG A CA 1
ATOM 600 C C . ARG A 1 84 ? 1.126 -7.456 8.281 1.00 93.75 84 ARG A C 1
ATOM 602 O O . ARG A 1 84 ? -0.041 -7.192 8.011 1.00 93.75 84 ARG A O 1
ATOM 609 N N . ALA A 1 85 ? 1.885 -8.233 7.511 1.00 93.31 85 ALA A N 1
ATOM 610 C CA . ALA A 1 85 ? 1.325 -8.952 6.373 1.00 93.31 85 ALA A CA 1
ATOM 611 C C . ALA A 1 85 ? 0.126 -9.811 6.820 1.00 93.31 85 ALA A C 1
ATOM 613 O O . ALA A 1 85 ? 0.152 -10.446 7.874 1.00 93.31 85 ALA A O 1
ATOM 614 N N . GLY A 1 86 ? -0.946 -9.788 6.034 1.00 93.50 86 GLY A N 1
ATOM 615 C CA . GLY A 1 86 ? -2.231 -10.401 6.355 1.00 93.50 86 GLY A CA 1
ATOM 616 C C . GLY A 1 86 ? -3.198 -9.504 7.133 1.00 93.50 86 GLY A C 1
ATOM 617 O O . GLY A 1 86 ? -4.393 -9.798 7.146 1.00 93.50 86 GLY A O 1
ATOM 618 N N . GLN A 1 87 ? -2.726 -8.413 7.741 1.00 94.25 87 GLN A N 1
ATOM 619 C CA . GLN A 1 87 ? -3.553 -7.513 8.541 1.00 94.25 87 GLN A CA 1
ATOM 620 C C . GLN A 1 87 ? -4.382 -6.580 7.654 1.00 94.25 87 GLN A C 1
ATOM 622 O O . GLN A 1 87 ? -3.904 -6.103 6.628 1.00 94.25 87 GLN A O 1
ATOM 627 N N . THR A 1 88 ? -5.620 -6.301 8.061 1.00 94.62 88 THR A N 1
ATOM 628 C CA . THR A 1 88 ? -6.431 -5.252 7.430 1.00 94.62 88 THR A CA 1
ATOM 629 C C . THR A 1 88 ? -6.156 -3.922 8.114 1.00 94.62 88 THR A C 1
ATOM 631 O O . THR A 1 88 ? -6.169 -3.847 9.344 1.00 94.62 88 THR A O 1
ATOM 634 N N . ILE A 1 89 ? -5.917 -2.892 7.314 1.00 94.19 89 ILE A N 1
ATOM 635 C CA . ILE A 1 89 ? -5.706 -1.521 7.765 1.00 94.19 89 ILE A CA 1
ATOM 636 C C . ILE A 1 89 ? -6.687 -0.585 7.072 1.00 94.19 89 ILE A C 1
ATOM 638 O O . ILE A 1 89 ? -7.203 -0.877 5.989 1.00 94.19 89 ILE A O 1
ATOM 642 N N . TYR A 1 90 ? -6.905 0.554 7.708 1.00 93.19 90 TYR A N 1
ATOM 643 C CA . TYR A 1 90 ? -7.780 1.621 7.264 1.00 93.19 90 TYR A CA 1
ATOM 644 C C . TYR A 1 90 ? -6.960 2.894 7.113 1.00 93.19 90 TYR A C 1
ATOM 646 O O . TYR A 1 90 ? -6.109 3.161 7.959 1.00 93.19 90 TYR A O 1
ATOM 654 N N . PHE A 1 91 ? -7.152 3.643 6.033 1.00 92.56 91 PHE A N 1
ATOM 655 C CA . PHE A 1 91 ? -6.300 4.792 5.725 1.00 92.56 91 PHE A CA 1
ATOM 656 C C . PHE A 1 91 ? -6.981 5.793 4.794 1.00 92.56 91 PHE A C 1
ATOM 658 O O . PHE A 1 91 ? -7.930 5.473 4.077 1.00 92.56 91 PHE A O 1
ATOM 665 N N . THR A 1 92 ? -6.430 6.999 4.758 1.00 91.88 92 THR A N 1
ATOM 666 C CA . THR A 1 92 ? -6.585 7.956 3.658 1.00 91.88 92 THR A CA 1
ATOM 667 C C . THR A 1 92 ? -5.311 7.984 2.824 1.00 91.88 92 THR A C 1
ATOM 669 O O . THR A 1 92 ? -4.246 7.576 3.296 1.00 91.88 92 THR A O 1
ATOM 672 N N . TYR A 1 93 ? -5.386 8.458 1.581 1.00 92.25 93 TYR A N 1
ATOM 673 C CA . TYR A 1 93 ? -4.208 8.516 0.722 1.00 92.25 93 TYR A CA 1
ATOM 674 C C . TYR A 1 93 ? -4.136 9.787 -0.117 1.00 92.25 93 TYR A C 1
ATOM 676 O O . TYR A 1 93 ? -5.141 10.444 -0.380 1.00 92.25 93 TYR A O 1
ATOM 684 N N . GLN A 1 94 ? -2.920 10.096 -0.552 1.00 92.19 94 GLN A N 1
ATOM 685 C CA . GLN A 1 94 ? -2.643 11.005 -1.657 1.00 92.19 94 GLN A CA 1
ATOM 686 C C . GLN A 1 94 ? -1.861 10.245 -2.724 1.00 92.19 94 GLN A C 1
ATOM 688 O O . GLN A 1 94 ? -1.058 9.369 -2.397 1.00 92.19 94 GLN A O 1
ATOM 693 N N . THR A 1 95 ? -2.101 10.539 -3.998 1.00 92.88 95 THR A N 1
ATOM 694 C CA . THR A 1 95 ? -1.330 9.938 -5.092 1.00 92.88 95 THR A CA 1
ATOM 695 C C . THR A 1 95 ? 0.115 10.413 -5.037 1.00 92.88 95 THR A C 1
ATOM 697 O O . THR A 1 95 ? 0.365 11.611 -4.896 1.00 92.88 95 THR A O 1
ATOM 700 N N . SER A 1 96 ? 1.061 9.492 -5.192 1.00 90.94 96 SER A N 1
ATOM 701 C CA . SER A 1 96 ? 2.473 9.817 -5.362 1.00 90.94 96 SER A CA 1
ATOM 702 C C . SER A 1 96 ? 2.847 9.661 -6.836 1.00 90.94 96 SER A C 1
ATOM 704 O O . SER A 1 96 ? 2.608 8.594 -7.399 1.00 90.94 96 SER A O 1
ATOM 706 N N . PRO A 1 97 ? 3.464 10.669 -7.476 1.00 87.88 97 PRO A N 1
ATOM 707 C CA . PRO A 1 97 ? 3.929 10.541 -8.857 1.00 87.88 97 PRO A CA 1
ATOM 708 C C . PRO A 1 97 ? 5.156 9.625 -8.983 1.00 87.88 97 PRO A C 1
ATOM 710 O O . PRO A 1 97 ? 5.532 9.236 -10.086 1.00 87.88 97 PRO A O 1
ATOM 713 N N . THR A 1 98 ? 5.808 9.304 -7.865 1.00 87.38 98 THR A N 1
ATOM 714 C CA . THR A 1 98 ? 7.047 8.527 -7.820 1.00 87.38 98 THR A CA 1
ATOM 715 C C . THR A 1 98 ? 6.947 7.384 -6.819 1.00 87.38 98 THR A C 1
ATOM 717 O O . THR A 1 98 ? 6.334 7.528 -5.760 1.00 87.38 98 THR A O 1
ATOM 720 N N . ALA A 1 99 ? 7.624 6.276 -7.117 1.00 85.75 99 ALA A N 1
ATOM 721 C CA . ALA A 1 99 ? 7.896 5.218 -6.150 1.00 85.75 99 ALA A CA 1
ATOM 722 C C . ALA A 1 99 ? 8.818 5.708 -5.014 1.00 85.75 99 ALA A C 1
ATOM 724 O O . ALA A 1 99 ? 9.448 6.762 -5.124 1.00 85.75 99 ALA A O 1
ATOM 725 N N . ARG A 1 100 ? 8.947 4.916 -3.941 1.00 82.31 100 ARG A N 1
ATOM 726 C CA . ARG A 1 100 ? 9.872 5.188 -2.822 1.00 82.31 100 ARG A CA 1
ATOM 727 C C . ARG A 1 100 ? 11.335 5.250 -3.280 1.00 82.31 100 ARG A C 1
ATOM 729 O O . ARG A 1 100 ? 12.132 5.947 -2.663 1.00 82.31 100 ARG A O 1
ATOM 736 N N . GLN A 1 101 ? 11.675 4.504 -4.336 1.00 77.75 101 GLN A N 1
ATOM 737 C CA . GLN A 1 101 ? 13.014 4.411 -4.936 1.00 77.75 101 GLN A CA 1
ATOM 738 C C . GLN A 1 101 ? 14.130 4.078 -3.930 1.00 77.75 101 GLN A C 1
ATOM 740 O O . GLN A 1 101 ? 15.290 4.428 -4.140 1.00 77.75 101 GLN A O 1
ATOM 745 N N . ALA A 1 102 ? 13.815 3.379 -2.834 1.00 79.12 102 ALA A N 1
ATOM 746 C CA . ALA A 1 102 ? 14.862 2.923 -1.931 1.00 79.12 102 ALA A CA 1
ATOM 747 C C . ALA A 1 102 ? 15.711 1.851 -2.625 1.00 79.12 102 ALA A C 1
ATOM 749 O O . ALA A 1 102 ? 15.182 0.931 -3.253 1.00 79.12 102 ALA A O 1
ATOM 750 N N . PHE A 1 103 ? 17.031 1.985 -2.513 1.00 71.81 103 PHE A N 1
ATOM 751 C CA . PHE A 1 103 ? 17.972 1.067 -3.140 1.00 71.81 103 PHE A CA 1
ATOM 752 C C . PHE A 1 103 ? 17.945 -0.295 -2.445 1.00 71.81 103 PHE A C 1
ATOM 754 O O . PHE A 1 103 ? 18.253 -0.380 -1.257 1.00 71.81 103 PHE A O 1
ATOM 761 N N . CYS A 1 104 ? 17.633 -1.357 -3.192 1.00 70.75 104 CYS A N 1
ATOM 762 C CA . CYS A 1 104 ? 17.714 -2.730 -2.704 1.00 70.75 104 CYS A CA 1
ATOM 763 C C . CYS A 1 104 ? 18.080 -3.719 -3.817 1.00 70.75 104 CYS A C 1
ATOM 765 O O . CYS A 1 104 ? 17.486 -3.667 -4.891 1.00 70.75 104 CYS A O 1
ATOM 767 N N . PRO A 1 105 ? 18.991 -4.677 -3.566 1.00 71.38 105 PRO A N 1
ATOM 768 C CA . PRO A 1 105 ? 19.390 -5.674 -4.563 1.00 71.38 105 PRO A CA 1
ATOM 769 C C . PRO A 1 105 ? 18.279 -6.673 -4.936 1.00 71.38 105 PRO A C 1
ATOM 771 O O . PRO A 1 105 ? 18.380 -7.347 -5.954 1.00 71.38 105 PRO A O 1
ATOM 774 N N . GLN A 1 106 ? 17.227 -6.788 -4.123 1.00 74.25 106 GLN A N 1
ATOM 775 C CA . GLN A 1 106 ? 16.139 -7.757 -4.297 1.00 74.25 106 GLN A CA 1
ATOM 776 C C . GLN A 1 106 ? 15.079 -7.307 -5.310 1.00 74.25 106 GLN A C 1
ATOM 778 O O . GLN A 1 106 ? 14.362 -8.149 -5.844 1.00 74.25 106 GLN A O 1
ATOM 783 N N . ASN A 1 107 ? 14.954 -6.002 -5.564 1.00 68.12 107 ASN A N 1
ATOM 784 C CA . ASN A 1 107 ? 14.108 -5.478 -6.629 1.00 68.12 107 ASN A CA 1
ATOM 785 C C . ASN A 1 107 ? 14.770 -4.235 -7.227 1.00 68.12 107 ASN A C 1
ATOM 787 O O . ASN A 1 107 ? 15.013 -3.271 -6.508 1.00 68.12 107 ASN A O 1
ATOM 791 N N . THR A 1 108 ? 15.056 -4.277 -8.526 1.00 73.44 108 THR A N 1
ATOM 792 C CA . THR A 1 108 ? 15.727 -3.202 -9.269 1.00 73.44 108 THR A CA 1
ATOM 793 C C . THR A 1 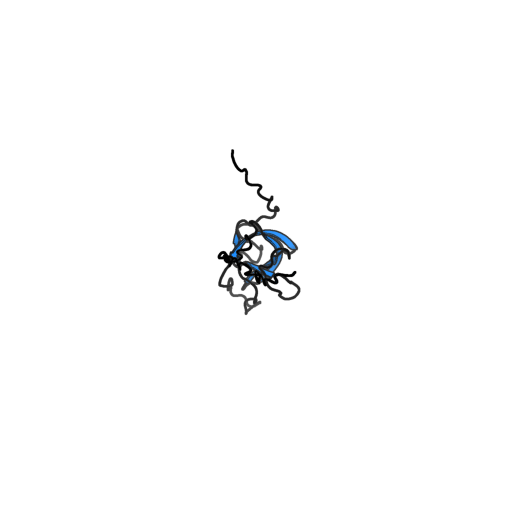108 ? 14.773 -2.384 -10.137 1.00 73.44 108 THR A C 1
ATOM 795 O O . THR A 1 108 ? 15.199 -1.390 -10.725 1.00 73.44 108 THR A O 1
ATOM 798 N N . VAL A 1 109 ? 13.494 -2.774 -10.219 1.00 83.62 109 VAL A N 1
ATOM 799 C CA . VAL A 1 109 ? 12.475 -2.084 -11.018 1.00 83.62 109 VAL A CA 1
ATOM 800 C C . VAL A 1 109 ? 11.206 -1.880 -10.177 1.00 83.62 109 VAL A C 1
ATOM 802 O O . VAL A 1 109 ? 10.655 -2.856 -9.665 1.00 83.62 109 VAL A O 1
ATOM 805 N N . PRO A 1 110 ? 10.705 -0.637 -10.030 1.00 85.44 110 PRO A N 1
ATOM 806 C CA . PRO A 1 110 ? 9.428 -0.389 -9.370 1.00 85.44 110 PRO A CA 1
ATOM 807 C C . PRO A 1 110 ? 8.289 -1.167 -10.024 1.00 85.44 110 PRO A C 1
ATOM 809 O O . PRO A 1 110 ? 8.255 -1.354 -11.244 1.00 85.44 110 PRO A O 1
ATOM 812 N N . LEU A 1 111 ? 7.326 -1.589 -9.215 1.00 88.44 111 LEU A N 1
ATOM 813 C CA . LEU A 1 111 ? 6.129 -2.240 -9.721 1.00 88.44 111 LEU A CA 1
ATOM 814 C C . LEU A 1 111 ? 5.280 -1.240 -10.516 1.00 88.44 111 LEU A C 1
ATOM 816 O O . LEU A 1 111 ? 5.117 -0.086 -10.123 1.00 88.44 111 LEU A O 1
ATOM 820 N N . ALA A 1 112 ? 4.680 -1.709 -11.611 1.00 91.06 112 ALA A N 1
ATOM 821 C CA . ALA A 1 112 ? 3.721 -0.946 -12.410 1.00 91.06 112 ALA A CA 1
ATOM 822 C C . ALA A 1 112 ? 2.338 -0.894 -11.727 1.00 91.06 112 ALA A C 1
ATOM 824 O O . ALA A 1 112 ? 1.329 -1.305 -12.297 1.00 91.06 112 ALA A O 1
ATOM 825 N N . VAL A 1 113 ? 2.305 -0.438 -10.475 1.00 93.31 113 VAL A N 1
ATOM 826 C CA . VAL A 1 113 ? 1.092 -0.263 -9.667 1.00 93.31 113 VAL A CA 1
ATOM 827 C C . VAL A 1 113 ? 1.004 1.175 -9.160 1.00 93.31 113 VAL A C 1
ATOM 829 O O . VAL A 1 113 ? 2.035 1.836 -9.057 1.00 93.31 113 VAL A O 1
ATOM 832 N N . PRO A 1 114 ? -0.193 1.679 -8.820 1.00 95.00 114 PRO A N 1
ATOM 833 C CA . PRO A 1 114 ? -0.342 3.027 -8.292 1.00 95.00 114 PRO A CA 1
ATOM 834 C C . PRO A 1 114 ? 0.444 3.233 -6.995 1.00 95.00 114 PRO A C 1
ATOM 836 O O . PRO A 1 114 ? 0.312 2.461 -6.038 1.00 95.00 114 PRO A O 1
ATOM 839 N N . HIS A 1 115 ? 1.236 4.304 -6.960 1.00 95.00 115 HIS A N 1
ATOM 840 C CA . HIS A 1 115 ? 1.980 4.732 -5.781 1.00 95.00 115 HIS A CA 1
ATOM 841 C C . HIS A 1 115 ? 1.182 5.765 -4.990 1.00 95.00 115 HIS A C 1
ATOM 843 O O . HIS A 1 115 ? 0.607 6.704 -5.544 1.00 95.00 115 HIS A O 1
ATOM 849 N N . VAL A 1 116 ? 1.150 5.602 -3.672 1.00 94.69 116 VAL A N 1
ATOM 850 C CA . VAL A 1 116 ? 0.366 6.438 -2.763 1.00 94.69 116 VAL A CA 1
ATOM 851 C C . VAL A 1 116 ? 1.146 6.780 -1.500 1.00 94.69 116 VAL A C 1
ATOM 853 O O . VAL A 1 116 ? 2.023 6.037 -1.064 1.00 94.69 116 VAL A O 1
ATOM 856 N N . VAL A 1 117 ? 0.806 7.903 -0.881 1.00 93.75 117 VAL A N 1
ATOM 857 C CA . VAL A 1 117 ? 1.244 8.275 0.466 1.00 93.75 117 VAL A CA 1
ATOM 858 C C . VAL A 1 117 ? 0.078 8.034 1.413 1.00 93.75 117 VAL A C 1
ATOM 860 O O . VAL A 1 117 ? -0.978 8.652 1.260 1.00 93.75 117 VAL A O 1
ATOM 863 N N . LEU A 1 118 ? 0.252 7.139 2.386 1.00 93.25 118 LEU A N 1
ATOM 864 C CA . LEU A 1 118 ? -0.790 6.858 3.374 1.00 93.25 118 LEU A CA 1
ATOM 865 C C . LEU A 1 118 ? -0.827 7.928 4.463 1.00 93.25 118 LEU A C 1
ATOM 867 O O . LEU A 1 118 ? 0.208 8.396 4.934 1.00 93.25 118 LEU A O 1
ATOM 871 N N . SER A 1 119 ? -2.029 8.240 4.922 1.00 90.81 119 SER A N 1
ATOM 872 C CA . SER A 1 119 ? -2.318 9.102 6.068 1.00 90.81 119 SER A CA 1
ATOM 873 C C . SER A 1 119 ? -3.442 8.483 6.901 1.00 90.81 119 SER A C 1
ATOM 875 O O . SER A 1 119 ? -4.148 7.594 6.425 1.00 90.81 119 SER A O 1
ATOM 877 N N . ASN A 1 120 ? -3.590 8.922 8.156 1.00 89.44 120 ASN A N 1
ATOM 878 C CA . ASN A 1 120 ? -4.633 8.441 9.074 1.00 89.44 120 ASN A CA 1
ATOM 879 C C . ASN A 1 120 ? -4.718 6.903 9.161 1.00 89.44 120 ASN A C 1
ATOM 881 O O . ASN A 1 120 ? -5.807 6.332 9.155 1.00 89.44 120 ASN A O 1
ATOM 885 N N . VAL A 1 121 ? -3.561 6.229 9.198 1.00 90.75 121 VAL A N 1
ATOM 886 C CA . VAL A 1 121 ? -3.504 4.763 9.238 1.00 90.75 121 VAL A CA 1
ATOM 887 C C . VAL A 1 121 ? -4.038 4.265 10.579 1.00 90.75 121 VAL A C 1
ATOM 889 O O . VAL A 1 121 ? -3.594 4.703 11.639 1.00 90.75 121 VAL A O 1
ATOM 892 N N . SER A 1 122 ? -4.978 3.327 10.529 1.00 89.94 122 SER A N 1
ATOM 893 C CA . SER A 1 122 ? -5.650 2.750 11.690 1.00 89.94 122 SER A CA 1
ATOM 894 C C . SER A 1 122 ? -5.863 1.248 11.507 1.00 89.94 122 SER A C 1
ATOM 896 O O . SER A 1 122 ? -6.093 0.758 10.402 1.00 89.94 122 SER A O 1
ATOM 898 N N . LEU A 1 123 ? -5.821 0.505 12.613 1.00 89.75 123 LEU A N 1
ATOM 899 C CA . LEU A 1 123 ? -6.230 -0.906 12.672 1.00 89.75 123 LEU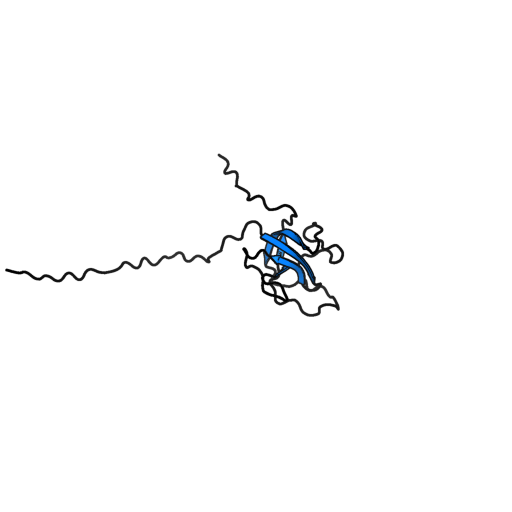 A CA 1
ATOM 900 C C . LEU A 1 123 ? -7.723 -1.065 12.979 1.00 89.75 123 LEU A C 1
ATOM 902 O O . LEU A 1 123 ? -8.292 -2.146 12.835 1.00 89.75 123 LEU A O 1
ATOM 906 N N . VAL A 1 124 ? -8.350 0.018 13.424 1.00 88.06 124 VAL A N 1
ATOM 907 C CA . VAL A 1 124 ? -9.776 0.095 13.708 1.00 88.06 124 VAL A CA 1
ATOM 908 C C . VAL A 1 124 ? -10.477 0.579 12.452 1.00 88.06 124 VAL A C 1
ATOM 910 O O . VAL A 1 124 ? -10.030 1.548 11.830 1.00 88.06 124 VAL A O 1
ATOM 913 N N . SER A 1 125 ? -11.577 -0.091 12.101 1.00 82.56 125 SER A N 1
ATOM 914 C CA . SER A 1 125 ? -12.419 0.326 10.988 1.00 82.56 125 SER A CA 1
ATOM 915 C C . SER A 1 125 ? -12.805 1.775 11.149 1.00 82.56 125 SER A C 1
ATOM 917 O O . SER A 1 125 ? -13.181 2.197 12.245 1.00 82.56 125 SER A O 1
ATOM 919 N N . CYS A 1 126 ? -12.790 2.509 10.048 1.00 72.06 126 CYS A N 1
ATOM 920 C CA . CYS A 1 126 ? -13.436 3.799 10.028 1.00 72.06 126 CYS A CA 1
ATOM 921 C C . CYS A 1 126 ? -14.903 3.579 10.380 1.00 72.06 126 CYS A C 1
ATOM 923 O O . CYS A 1 126 ? -15.663 3.002 9.601 1.00 72.06 126 CYS A O 1
ATOM 925 N N . LEU A 1 127 ? -15.289 3.995 11.591 1.00 58.31 127 LEU A N 1
ATOM 926 C CA . LEU A 1 127 ? -16.682 4.293 11.864 1.00 58.31 127 LEU A CA 1
ATOM 927 C C . LEU A 1 127 ? -17.089 5.210 10.721 1.00 58.31 127 LEU A C 1
ATOM 929 O O . LEU A 1 127 ? -16.386 6.182 10.447 1.00 58.31 127 LEU A O 1
ATOM 933 N N . ALA A 1 128 ? -18.152 4.857 10.002 1.00 47.31 128 ALA A N 1
ATOM 934 C CA . ALA A 1 128 ? -18.788 5.811 9.119 1.00 47.31 128 ALA A CA 1
ATOM 935 C C . ALA A 1 128 ? -19.068 7.023 10.002 1.00 47.31 128 ALA A C 1
ATOM 937 O O . ALA A 1 128 ? -19.950 6.963 10.860 1.00 47.31 128 ALA A O 1
ATOM 938 N N . SER A 1 129 ? -18.232 8.054 9.895 1.00 42.00 129 SER A N 1
ATOM 939 C CA . SER A 1 129 ? -18.400 9.288 10.629 1.00 42.00 129 SER A CA 1
ATOM 940 C C . SER A 1 129 ? -19.702 9.867 10.109 1.00 42.00 129 SER A C 1
ATOM 942 O O . SER A 1 129 ? -19.721 10.608 9.131 1.00 42.00 129 SER A O 1
ATOM 944 N N . LYS A 1 130 ? -20.827 9.481 10.719 1.00 35.75 130 LYS A N 1
ATOM 945 C CA . LYS A 1 130 ? -22.007 10.324 10.728 1.00 35.75 130 LYS A CA 1
ATOM 946 C C . LYS A 1 130 ? -21.495 11.634 11.294 1.00 35.75 130 LYS A C 1
ATOM 948 O O . LYS A 1 130 ? -21.156 11.697 12.475 1.00 35.75 130 LYS A O 1
ATOM 953 N N . LEU A 1 131 ? -21.366 12.635 10.426 1.00 36.34 131 LEU A N 1
ATOM 954 C CA . LEU A 1 131 ? -21.230 14.011 10.861 1.00 36.34 131 LEU A CA 1
ATOM 955 C C . LEU A 1 131 ? -22.269 14.235 11.969 1.00 36.34 131 LEU A C 1
ATOM 957 O O . LEU A 1 131 ? -23.452 13.968 11.729 1.00 36.34 131 LEU A O 1
ATOM 961 N N . PRO A 1 132 ? -21.897 14.743 13.152 1.00 37.66 132 PRO A N 1
ATOM 962 C CA . PRO A 1 132 ? -22.843 15.559 13.874 1.00 37.66 132 PRO A CA 1
ATOM 963 C C . PRO A 1 132 ? -23.071 16.794 12.997 1.00 37.66 132 PRO A C 1
ATOM 965 O O . PRO A 1 132 ? -22.230 17.688 12.928 1.00 37.66 132 PRO A O 1
ATOM 968 N N . VAL A 1 133 ? -24.192 16.820 12.276 1.00 46.38 133 VAL A N 1
ATOM 969 C CA . VAL A 1 133 ? -24.792 18.089 11.868 1.00 46.38 133 VAL A CA 1
ATOM 970 C C . VAL A 1 133 ? -25.224 18.729 13.183 1.00 46.38 133 VAL A C 1
ATOM 972 O O . VAL A 1 133 ? -26.222 18.328 13.778 1.00 46.38 133 VAL A O 1
ATOM 975 N N . GLY A 1 134 ? -24.362 19.594 13.715 1.00 50.06 134 GLY A N 1
ATOM 976 C CA . GLY A 1 134 ? -24.675 20.410 14.878 1.00 50.06 134 GLY A CA 1
ATOM 977 C C . GLY A 1 134 ? -25.866 21.306 14.549 1.00 50.06 134 GLY A C 1
ATOM 978 O O . GLY A 1 134 ? -25.887 21.910 13.478 1.00 50.06 134 GLY A O 1
ATOM 979 N N . ASN A 1 135 ? -26.846 21.295 15.457 1.00 39.62 135 ASN A N 1
ATOM 980 C CA . ASN A 1 135 ? -28.024 22.166 15.475 1.00 39.62 135 ASN A CA 1
ATOM 981 C C . ASN A 1 135 ? -27.661 23.650 15.397 1.00 39.62 135 ASN A C 1
ATOM 983 O O . ASN A 1 135 ? -26.654 24.032 16.036 1.00 39.62 135 ASN A O 1
#

Sequence (135 aa):
MRHFFPALGLLATLAGCTTCGPDETPAPTCYSAKVVGAACMDGLLLEVDRRYAIGAPSGNYTNLVAAVNLESTDSLRVAGQVVRAGQTIYFTYQTSPTARQAFCPQNTVPLAVPHVVLSNVSLVSCLASKLPVGN

Secondary structure (DSSP, 8-state):
----------------------------SSEEEEEEEEETTTEEEEEE-TTS--SEEETTEEEEEEETTEEETTTTEETTEE--TT-EEEEEEEE-SS------TT-SS--SS-EEEEEEEESS-----------

Foldseek 3Di:
DDDDDDDPDDPDDPPPPPDPDPPPVPDPPKWKWAFQAADQQAGTKTQTDPVDQQKDDDDPGHRIEGALQQPDRVQRAAQNDRDDHRAMKMWDWDWDPGGNRGDDPVDDDDDPMTHIHTDPIDSDDPDPPPPPPDD

Radius of gyration: 24.35 Å; 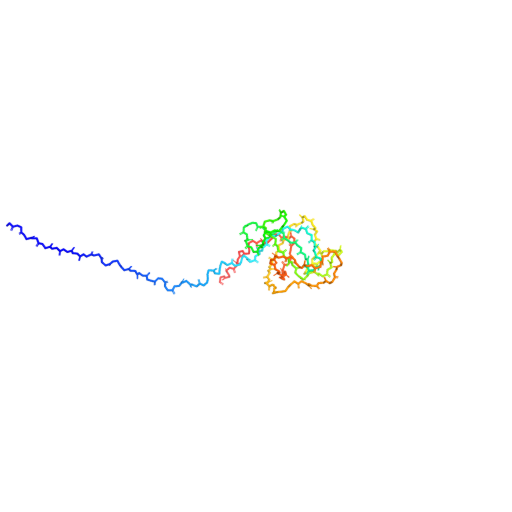chains: 1; bounding box: 87×35×60 Å

pLDDT: mean 77.33, std 19.65, range [35.75, 96.56]

Organism: NCBI:txid2025506